Protein AF-A0A351CMR5-F1 (afdb_monomer_lite)

Sequence (126 aa):
MSVKVALSICSAITFLVAVAFMTMPEHITMNEFVAAEGYAVDVGVTMRYLLGGVIFSVSCILFYSRKIDGANNQRSLLLGAGIGFAAVCITIICVTLFRELASSIPPIIATGLCSFACFLARNKVR

Secondary structure (DSSP, 8-state):
--HHHHHHHHHHHHHHHHHHHHHSHHHHHHHH-TT--THHHHHHHHHHHHHHHHHHHHHHHHHHTT--SSTHHHHHHHHHHHHHHHHHHHHHHHHHHHH--S--HHHHHHHHHHHHHHHHHHHH--

pLDDT: mean 90.08, std 8.6, range [56.75, 97.94]

Foldseek 3Di:
DALLVVLLVLLVVLLVQLVCLQPPQLVVLCVVCVPDDDVRSLVSNLVSLLVSLQSNLVSLLSNLCSDPPDLVSLLSNLQSNLVSLVSSLVSLVVSCVPVVDPDPVVSNVVSNVSSVVSVVVSVVRD

Structure (mmCIF, N/CA/C/O backbone):
data_AF-A0A351CMR5-F1
#
_entry.id   AF-A0A351CMR5-F1
#
loop_
_atom_site.group_PDB
_atom_site.id
_atom_site.type_symbol
_atom_site.label_atom_id
_atom_site.label_alt_id
_atom_site.label_comp_id
_atom_site.label_asym_id
_atom_site.label_entity_id
_atom_site.label_seq_id
_atom_site.pdbx_PDB_ins_code
_atom_site.Cartn_x
_atom_site.Cartn_y
_atom_site.Cartn_z
_atom_site.occupancy
_atom_site.B_iso_or_equiv
_atom_site.auth_seq_id
_atom_site.auth_comp_id
_atom_site.auth_asym_id
_atom_site.auth_atom_id
_atom_site.pdbx_PDB_model_num
ATOM 1 N N . MET A 1 1 ? -20.598 19.082 6.566 1.00 69.62 1 MET A N 1
ATOM 2 C CA . MET A 1 1 ? -20.222 17.689 6.226 1.00 69.62 1 MET A CA 1
ATOM 3 C C . MET A 1 1 ? -19.676 17.017 7.481 1.00 69.62 1 MET A C 1
ATOM 5 O O . MET A 1 1 ? -18.835 17.616 8.133 1.00 69.62 1 MET A O 1
ATOM 9 N N . SER A 1 2 ? -20.167 15.834 7.865 1.00 88.94 2 SER A N 1
ATOM 10 C CA . SER A 1 2 ? -19.639 15.109 9.038 1.00 88.94 2 SER A CA 1
ATOM 11 C C . SER A 1 2 ? -18.257 14.514 8.737 1.00 88.94 2 SER A C 1
ATOM 13 O O . SER A 1 2 ? -18.028 14.050 7.617 1.00 88.94 2 SER A O 1
ATOM 15 N N . VAL A 1 3 ? -17.368 14.464 9.737 1.00 85.94 3 VAL A N 1
ATOM 16 C CA . VAL A 1 3 ? -16.025 13.850 9.650 1.00 85.94 3 VAL A CA 1
ATOM 17 C C . VAL A 1 3 ? -16.092 12.431 9.081 1.00 85.94 3 VAL A C 1
ATOM 19 O O . VAL A 1 3 ? -15.310 12.068 8.205 1.00 85.94 3 VAL A O 1
ATOM 22 N N . LYS A 1 4 ? -17.095 11.652 9.500 1.00 88.62 4 LYS A N 1
ATOM 23 C CA . LYS A 1 4 ? -17.338 10.291 9.006 1.00 88.62 4 LYS A CA 1
ATOM 24 C C . LYS A 1 4 ? -17.525 10.242 7.488 1.00 88.62 4 LYS A C 1
ATOM 26 O O . LYS A 1 4 ? -16.991 9.351 6.831 1.00 88.62 4 LYS A O 1
ATOM 31 N N . VAL A 1 5 ? -18.301 11.181 6.944 1.00 91.44 5 VAL A N 1
ATOM 32 C CA . VAL A 1 5 ? -18.597 11.258 5.506 1.00 91.44 5 VAL A CA 1
ATOM 33 C C . VAL A 1 5 ? -17.348 11.689 4.744 1.00 91.44 5 VAL A C 1
ATOM 35 O O . VAL A 1 5 ? -16.979 11.023 3.782 1.00 91.44 5 VAL A O 1
ATOM 38 N N . ALA A 1 6 ? -16.651 12.720 5.230 1.00 93.12 6 ALA A N 1
ATOM 39 C CA . ALA A 1 6 ? -15.410 13.208 4.629 1.00 93.12 6 ALA A CA 1
ATOM 40 C C . ALA A 1 6 ? -14.357 12.093 4.506 1.00 93.12 6 ALA A C 1
ATOM 42 O O . ALA A 1 6 ? -13.879 11.797 3.414 1.00 93.12 6 ALA A O 1
ATOM 43 N N . LEU A 1 7 ? -14.068 11.400 5.612 1.00 92.81 7 LEU A N 1
ATOM 44 C CA . LEU A 1 7 ? -13.099 10.303 5.647 1.00 92.81 7 LEU A CA 1
ATOM 45 C C . LEU A 1 7 ? -13.530 9.102 4.791 1.00 92.81 7 LEU A C 1
ATOM 47 O O . LEU A 1 7 ? -12.680 8.415 4.229 1.00 92.81 7 LEU A O 1
ATOM 51 N N . SER A 1 8 ? -14.837 8.858 4.643 1.00 93.56 8 SER A N 1
ATOM 52 C CA . SER A 1 8 ? -15.348 7.820 3.737 1.00 93.56 8 SER A CA 1
ATOM 53 C C . SER A 1 8 ? -15.101 8.141 2.277 1.00 93.56 8 SER A C 1
ATOM 55 O O . SER A 1 8 ? -14.730 7.245 1.525 1.00 93.56 8 SER A O 1
ATOM 57 N N . ILE A 1 9 ? -15.300 9.397 1.885 1.00 96.06 9 ILE A N 1
ATOM 58 C CA . ILE A 1 9 ? -15.056 9.846 0.516 1.00 96.06 9 ILE A CA 1
ATOM 59 C C . ILE A 1 9 ? -13.555 9.774 0.220 1.00 96.06 9 ILE A C 1
ATOM 61 O O . ILE A 1 9 ? -13.163 9.153 -0.763 1.00 96.06 9 ILE A O 1
ATOM 65 N N . CYS A 1 10 ? -12.706 10.307 1.106 1.00 95.75 10 CYS A N 1
ATOM 66 C CA . CYS A 1 10 ? -11.252 10.248 0.933 1.00 95.75 10 CYS A CA 1
ATOM 67 C C . CYS A 1 10 ? -10.732 8.804 0.860 1.00 95.75 10 CYS A C 1
ATOM 69 O O . CYS A 1 10 ? -9.904 8.485 0.007 1.00 95.75 10 CYS A O 1
ATOM 71 N N . SER A 1 11 ? -11.236 7.912 1.719 1.00 96.31 11 SER A N 1
ATOM 72 C CA . SER A 1 11 ? -10.897 6.486 1.680 1.00 96.31 11 SER A CA 1
ATOM 73 C C . SER A 1 11 ? -11.310 5.831 0.357 1.00 96.31 11 SER A C 1
ATOM 75 O O . SER A 1 11 ? -10.505 5.120 -0.240 1.00 96.31 11 SER A O 1
ATOM 77 N N . ALA A 1 12 ? -12.520 6.106 -0.139 1.00 97.56 12 ALA A N 1
ATOM 78 C CA . ALA A 1 12 ? -12.996 5.551 -1.404 1.00 97.56 12 ALA A CA 1
ATOM 79 C C . ALA A 1 12 ? -12.165 6.044 -2.599 1.00 97.56 12 ALA A C 1
ATOM 81 O O . ALA A 1 12 ? -11.745 5.239 -3.425 1.00 97.56 12 ALA A O 1
ATOM 82 N N . ILE A 1 13 ? -11.869 7.345 -2.668 1.00 97.94 13 ILE A N 1
ATOM 83 C CA . ILE A 1 13 ? -11.054 7.921 -3.748 1.00 97.94 13 ILE A CA 1
ATOM 84 C C . ILE A 1 13 ? -9.643 7.327 -3.728 1.00 97.94 13 ILE A C 1
ATOM 86 O O . ILE A 1 13 ? -9.165 6.851 -4.753 1.00 97.94 13 ILE A O 1
ATOM 90 N N . THR A 1 14 ? -8.986 7.297 -2.565 1.00 97.25 14 THR A N 1
ATOM 91 C CA . THR A 1 14 ? -7.639 6.710 -2.449 1.00 97.25 14 THR A CA 1
ATOM 92 C C . THR A 1 14 ? -7.632 5.219 -2.775 1.00 97.25 14 THR A C 1
ATOM 94 O O . THR A 1 14 ? -6.709 4.753 -3.435 1.00 97.25 14 THR A O 1
ATOM 97 N N . PHE A 1 15 ? -8.675 4.473 -2.401 1.00 97.69 15 PHE A N 1
ATOM 98 C CA . PHE A 1 15 ? -8.814 3.071 -2.793 1.00 97.69 15 PHE A CA 1
ATOM 99 C C . PHE A 1 15 ? -8.842 2.907 -4.317 1.00 97.69 15 PHE A C 1
ATOM 101 O O . PHE A 1 15 ? -8.104 2.086 -4.855 1.00 97.69 15 PHE A O 1
ATOM 108 N N . LEU A 1 16 ? -9.637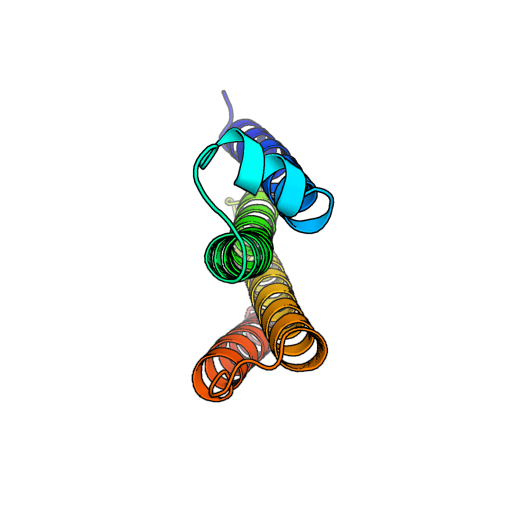 3.718 -5.022 1.00 97.88 16 LEU A N 1
ATOM 109 C CA . LEU A 1 16 ? -9.714 3.676 -6.485 1.00 97.88 16 LEU A CA 1
ATOM 110 C C . LEU A 1 16 ? -8.364 3.992 -7.141 1.00 97.88 16 LEU A C 1
ATOM 112 O O . LEU A 1 16 ? -7.972 3.307 -8.082 1.00 97.88 16 LEU A O 1
ATOM 116 N N . VAL A 1 17 ? -7.628 4.977 -6.618 1.00 97.19 17 VAL A N 1
ATOM 117 C CA . VAL A 1 17 ? -6.278 5.306 -7.109 1.00 97.19 17 VAL A CA 1
ATOM 118 C C . VAL A 1 17 ? -5.311 4.141 -6.886 1.00 97.19 17 VAL A C 1
ATOM 120 O O . VAL A 1 17 ? -4.580 3.772 -7.802 1.00 97.19 17 VAL A O 1
ATOM 123 N N . ALA A 1 18 ? -5.334 3.520 -5.703 1.00 97.38 18 ALA A N 1
ATOM 124 C CA . ALA A 1 18 ? -4.504 2.351 -5.421 1.00 97.38 18 ALA A CA 1
ATOM 125 C C . ALA A 1 18 ? -4.800 1.193 -6.387 1.00 97.38 18 ALA A C 1
ATOM 127 O O . ALA A 1 18 ? -3.874 0.592 -6.929 1.00 97.38 18 ALA A O 1
ATOM 128 N N . VAL A 1 19 ? -6.083 0.918 -6.651 1.00 97.31 19 VAL A N 1
ATOM 129 C CA . VAL A 1 19 ? -6.508 -0.109 -7.614 1.00 97.31 19 VAL A CA 1
ATOM 130 C C . VAL A 1 19 ? -6.026 0.226 -9.025 1.00 97.31 19 VAL A C 1
ATOM 132 O O . VAL A 1 19 ? -5.488 -0.650 -9.699 1.00 97.31 19 VAL A O 1
ATOM 135 N N . ALA A 1 20 ? -6.156 1.477 -9.471 1.00 96.94 20 ALA A N 1
ATOM 136 C CA . ALA A 1 20 ? -5.666 1.898 -10.783 1.00 96.94 20 ALA A CA 1
ATOM 137 C C . ALA A 1 20 ? -4.151 1.667 -10.922 1.00 96.94 20 ALA A C 1
ATOM 139 O O . ALA A 1 20 ? -3.694 1.127 -11.927 1.00 96.94 20 ALA A O 1
ATOM 140 N N . PHE A 1 21 ? -3.378 1.989 -9.882 1.00 96.69 21 PHE A N 1
ATOM 141 C CA . PHE A 1 21 ? -1.927 1.791 -9.868 1.00 96.69 21 PHE A CA 1
ATOM 142 C C . PHE A 1 21 ? -1.523 0.313 -9.857 1.00 96.69 21 PHE A C 1
ATOM 144 O O . PHE A 1 21 ? -0.496 -0.033 -10.430 1.00 96.69 21 PHE A O 1
ATOM 151 N N . MET A 1 22 ? -2.322 -0.563 -9.243 1.00 94.25 22 MET A N 1
ATOM 152 C CA . MET A 1 22 ? -2.059 -2.006 -9.228 1.00 94.25 22 MET A CA 1
ATOM 153 C C . MET A 1 22 ? -2.526 -2.729 -10.498 1.00 94.25 22 MET A C 1
ATOM 155 O O . MET A 1 22 ? -1.973 -3.769 -10.835 1.00 94.25 22 MET A O 1
ATOM 159 N N . THR A 1 23 ? -3.546 -2.219 -11.191 1.00 96.19 23 THR A N 1
ATOM 160 C CA . THR A 1 23 ? -4.160 -2.902 -12.348 1.00 96.19 23 THR A CA 1
ATOM 161 C C . THR A 1 23 ? -3.688 -2.368 -13.693 1.00 96.19 23 THR A C 1
ATOM 163 O O . THR A 1 23 ? -3.620 -3.127 -14.655 1.00 96.19 23 THR A O 1
ATOM 166 N N . MET A 1 24 ? -3.347 -1.079 -13.775 1.00 95.81 24 MET A N 1
ATOM 167 C CA . MET A 1 24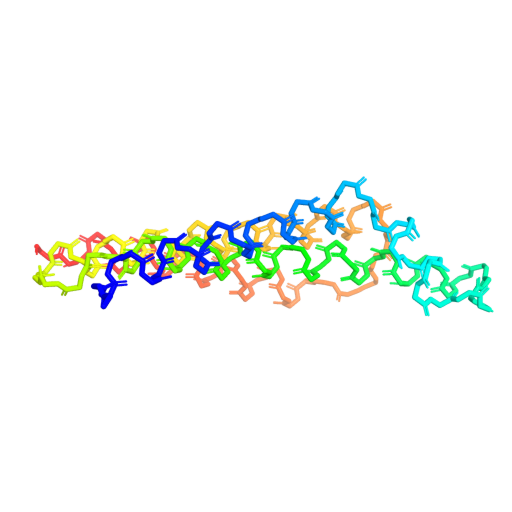 ? -2.938 -0.413 -15.015 1.00 95.81 24 MET A CA 1
ATOM 168 C C . MET A 1 24 ? -1.630 0.394 -14.866 1.00 95.81 24 MET A C 1
ATOM 170 O O . MET A 1 24 ? -1.553 1.524 -15.357 1.00 95.81 24 MET A O 1
ATOM 174 N N . PRO A 1 25 ? -0.572 -0.129 -14.212 1.00 94.94 25 PRO A N 1
ATOM 175 C CA . PRO A 1 25 ? 0.638 0.652 -13.952 1.00 94.94 25 PRO A CA 1
ATOM 176 C C . PRO A 1 25 ? 1.361 1.082 -15.231 1.00 94.94 25 PRO A C 1
ATOM 178 O O . PRO A 1 25 ? 1.851 2.206 -15.302 1.00 94.94 25 PRO A O 1
ATOM 181 N N . GLU A 1 26 ? 1.422 0.227 -16.251 1.00 93.94 26 GLU A N 1
ATOM 182 C CA . GLU A 1 26 ? 2.106 0.531 -17.515 1.00 93.94 26 GLU A CA 1
ATOM 183 C C . GLU A 1 26 ? 1.381 1.619 -18.303 1.00 93.94 26 GLU A C 1
ATOM 185 O O . GLU A 1 26 ? 1.996 2.613 -18.676 1.00 93.94 26 GLU A O 1
ATOM 190 N N . HIS A 1 27 ? 0.057 1.505 -18.444 1.00 94.00 27 HIS A N 1
ATOM 191 C CA . HIS A 1 27 ? -0.753 2.525 -19.109 1.00 94.00 27 HIS A CA 1
ATOM 192 C C . HIS A 1 27 ? -0.594 3.897 -18.439 1.00 94.00 27 HIS A C 1
ATOM 194 O O . HIS A 1 27 ? -0.413 4.906 -19.115 1.00 94.00 27 HIS A O 1
ATOM 200 N N . ILE A 1 28 ? -0.620 3.951 -17.103 1.00 94.06 28 ILE A N 1
ATOM 201 C CA . ILE A 1 28 ? -0.408 5.205 -16.366 1.00 94.06 28 ILE A CA 1
ATOM 202 C C . ILE A 1 28 ? 1.029 5.712 -16.572 1.00 94.06 28 ILE A C 1
ATOM 204 O O . ILE A 1 28 ? 1.230 6.910 -16.750 1.00 94.06 28 ILE A O 1
ATOM 208 N N . THR A 1 29 ? 2.023 4.816 -16.596 1.00 94.12 29 THR A N 1
ATOM 209 C CA . THR A 1 29 ? 3.431 5.171 -16.855 1.00 94.12 29 THR A CA 1
ATOM 210 C C . THR A 1 29 ? 3.614 5.826 -18.207 1.00 94.12 29 THR A C 1
ATOM 212 O O . THR A 1 29 ? 4.179 6.913 -18.270 1.00 94.12 29 THR A O 1
ATOM 215 N N . MET A 1 30 ? 3.102 5.202 -19.262 1.00 93.75 30 MET A N 1
ATOM 216 C CA . MET A 1 30 ? 3.266 5.692 -20.628 1.00 93.75 30 MET A CA 1
ATOM 217 C C . MET A 1 30 ? 2.482 6.979 -20.880 1.00 93.75 30 MET A C 1
ATOM 219 O O . MET A 1 30 ? 2.922 7.823 -21.654 1.00 93.75 30 MET A O 1
ATOM 223 N N . ASN A 1 31 ? 1.345 7.164 -20.207 1.00 94.25 31 ASN A N 1
ATOM 224 C CA . ASN A 1 31 ? 0.543 8.372 -20.368 1.00 94.25 31 ASN A CA 1
ATOM 225 C C . ASN A 1 31 ? 1.145 9.588 -19.636 1.00 94.25 31 ASN A C 1
ATOM 227 O O . ASN A 1 31 ? 0.988 10.715 -20.095 1.00 94.25 31 ASN A O 1
ATOM 231 N N . GLU A 1 32 ? 1.839 9.379 -18.510 1.00 92.94 32 GLU A N 1
ATOM 232 C CA . GLU A 1 32 ? 2.541 10.453 -17.786 1.00 92.94 32 GLU A CA 1
ATOM 233 C C . GLU A 1 32 ? 3.943 10.726 -18.347 1.00 92.94 32 GLU A C 1
ATOM 235 O O . GLU A 1 32 ? 4.369 11.877 -18.427 1.00 92.94 32 GLU A O 1
ATOM 240 N N . PHE A 1 33 ? 4.660 9.678 -18.756 1.00 92.75 33 PHE A N 1
ATOM 241 C CA . PHE A 1 33 ? 6.033 9.750 -19.248 1.00 92.75 33 PHE A CA 1
ATOM 242 C C . PHE A 1 33 ? 6.111 9.241 -20.688 1.00 92.75 33 PHE A C 1
ATOM 244 O O . PHE A 1 33 ? 6.687 8.194 -20.962 1.00 92.75 33 PHE A O 1
ATOM 251 N N . VAL A 1 34 ? 5.550 10.012 -21.621 1.00 90.94 34 VAL A N 1
ATOM 252 C CA . VAL A 1 34 ? 5.404 9.626 -23.041 1.00 90.94 34 VAL A CA 1
ATOM 253 C C . VAL A 1 34 ? 6.742 9.320 -23.733 1.00 90.94 34 VAL A C 1
ATOM 255 O O . VAL A 1 34 ? 6.783 8.540 -24.675 1.00 90.94 34 VAL A O 1
ATOM 258 N N . ALA A 1 35 ? 7.841 9.913 -23.261 1.00 92.38 35 ALA A N 1
ATOM 259 C CA . ALA A 1 35 ? 9.189 9.691 -23.790 1.00 92.38 35 ALA A CA 1
ATOM 260 C C . ALA A 1 35 ? 9.982 8.595 -23.046 1.00 92.38 35 ALA A C 1
ATOM 262 O O . ALA A 1 35 ? 11.170 8.418 -23.312 1.00 92.38 35 ALA A O 1
ATOM 263 N N . ALA A 1 36 ? 9.383 7.915 -22.061 1.00 90.31 36 ALA A N 1
ATOM 264 C CA . ALA A 1 36 ? 10.056 6.834 -21.350 1.00 90.31 36 ALA A CA 1
ATOM 265 C C . ALA A 1 36 ? 10.117 5.580 -22.228 1.00 90.31 36 ALA A C 1
ATOM 267 O O . ALA A 1 36 ? 9.106 5.136 -22.763 1.00 90.31 36 ALA A O 1
ATOM 268 N N . GLU A 1 37 ? 11.301 4.976 -22.321 1.00 91.81 37 GLU A N 1
ATOM 269 C CA . GLU A 1 37 ? 11.528 3.749 -23.083 1.00 91.81 37 GLU A CA 1
ATOM 270 C C . GLU A 1 37 ? 12.385 2.752 -22.292 1.00 91.81 37 GLU A C 1
ATOM 272 O O . GLU A 1 37 ? 13.160 3.121 -21.399 1.00 91.81 37 GLU A O 1
ATOM 277 N N . GLY A 1 38 ? 12.231 1.465 -22.618 1.00 91.25 38 GLY A N 1
ATOM 278 C CA . GLY A 1 38 ? 13.001 0.368 -22.032 1.00 91.25 38 GLY A CA 1
ATOM 279 C C . GLY A 1 38 ? 12.955 0.356 -20.501 1.00 91.25 38 GLY A C 1
ATOM 280 O O . GLY A 1 38 ? 11.889 0.424 -19.890 1.00 91.25 38 GLY A O 1
ATOM 281 N N . TYR A 1 39 ? 14.134 0.318 -19.874 1.00 90.19 39 TYR A N 1
ATOM 282 C CA . TYR A 1 39 ? 14.277 0.208 -18.418 1.00 90.19 39 TYR A CA 1
ATOM 283 C C . TYR A 1 39 ? 13.583 1.339 -17.635 1.00 90.19 39 TYR A C 1
ATOM 285 O O . TYR A 1 39 ? 13.137 1.131 -16.508 1.00 90.19 39 TYR A O 1
ATOM 293 N N . ALA A 1 40 ? 13.442 2.536 -18.218 1.00 90.62 40 ALA A N 1
ATOM 294 C CA . ALA A 1 40 ? 12.747 3.641 -17.557 1.00 90.62 40 ALA A CA 1
ATOM 295 C C . ALA A 1 40 ? 11.254 3.338 -17.340 1.00 90.62 40 ALA A C 1
ATOM 297 O O . ALA A 1 40 ? 10.698 3.677 -16.291 1.00 90.62 40 ALA A O 1
ATOM 298 N N . VAL A 1 41 ? 10.621 2.652 -18.298 1.00 93.12 41 VAL A N 1
ATOM 299 C CA . VAL A 1 41 ? 9.226 2.204 -18.187 1.00 93.12 41 VAL A CA 1
ATOM 300 C C . VAL A 1 41 ? 9.109 1.155 -17.090 1.00 93.12 41 VAL A C 1
ATOM 302 O O . VAL A 1 41 ? 8.240 1.265 -16.226 1.00 93.12 41 VAL A O 1
ATOM 305 N N . ASP A 1 42 ? 10.035 0.196 -17.047 1.00 91.94 42 ASP A N 1
ATOM 306 C CA . ASP A 1 42 ? 10.042 -0.846 -16.021 1.00 91.94 42 ASP A CA 1
ATOM 307 C C . ASP A 1 42 ? 10.181 -0.288 -14.606 1.00 91.94 42 ASP A C 1
ATOM 309 O O . ASP A 1 42 ? 9.493 -0.750 -13.686 1.00 91.94 42 ASP A O 1
ATOM 313 N N . VAL A 1 43 ? 11.030 0.723 -14.417 1.00 91.56 43 VAL A N 1
ATOM 314 C CA . VAL A 1 43 ? 11.148 1.436 -13.140 1.00 91.56 43 VAL A CA 1
ATOM 315 C C . VAL A 1 43 ? 9.845 2.167 -12.816 1.00 91.56 43 VAL A C 1
ATOM 317 O O . VAL A 1 43 ? 9.344 2.054 -11.695 1.00 91.56 43 VAL A O 1
ATOM 320 N N . GLY A 1 44 ? 9.250 2.866 -13.785 1.00 93.00 44 GLY A N 1
ATOM 321 C CA . GLY A 1 44 ? 7.977 3.569 -13.607 1.00 93.00 44 GLY A CA 1
ATOM 322 C C . GLY A 1 44 ? 6.820 2.643 -13.215 1.00 93.00 44 GLY A C 1
ATOM 323 O O . GLY A 1 44 ? 6.040 2.972 -12.316 1.00 93.00 44 GLY A O 1
ATOM 324 N N . VAL A 1 45 ? 6.736 1.464 -13.829 1.00 94.31 45 VAL A N 1
ATOM 325 C CA . VAL A 1 45 ? 5.756 0.419 -13.503 1.00 94.31 45 VAL A CA 1
ATOM 326 C C . VAL A 1 45 ? 5.985 -0.116 -12.091 1.00 94.31 45 VAL A C 1
ATOM 328 O O . VAL A 1 45 ? 5.048 -0.199 -11.296 1.00 94.31 45 VAL A O 1
ATOM 331 N N . THR A 1 46 ? 7.239 -0.415 -11.745 1.00 94.00 46 THR A N 1
ATOM 332 C CA . THR A 1 46 ? 7.630 -0.878 -10.403 1.00 94.00 46 THR A CA 1
ATOM 333 C C . THR A 1 46 ? 7.213 0.123 -9.327 1.00 94.00 46 THR A C 1
ATOM 335 O O . THR A 1 46 ? 6.595 -0.249 -8.328 1.00 94.00 46 THR A O 1
ATOM 338 N N . MET A 1 47 ? 7.506 1.407 -9.546 1.00 93.50 47 MET A N 1
ATOM 339 C CA . MET A 1 47 ? 7.163 2.473 -8.607 1.00 93.50 47 MET A CA 1
ATOM 340 C C . MET A 1 47 ? 5.652 2.614 -8.423 1.00 93.50 47 MET A C 1
ATOM 342 O O . MET A 1 47 ? 5.202 2.852 -7.305 1.00 93.50 47 MET A O 1
ATOM 346 N N . ARG A 1 48 ? 4.849 2.410 -9.474 1.00 95.19 48 ARG A N 1
ATOM 347 C CA . ARG A 1 48 ? 3.382 2.446 -9.370 1.00 95.19 48 ARG A CA 1
ATOM 348 C C . ARG A 1 48 ? 2.826 1.310 -8.529 1.00 95.19 48 ARG A C 1
ATOM 350 O O . ARG A 1 48 ? 1.946 1.572 -7.717 1.00 95.19 48 ARG A O 1
ATOM 357 N N . TYR A 1 49 ? 3.379 0.101 -8.618 1.00 94.81 49 TYR A N 1
ATOM 358 C CA . TYR A 1 49 ? 3.001 -0.973 -7.695 1.00 94.81 49 TYR A CA 1
ATOM 359 C C . TYR A 1 49 ? 3.288 -0.597 -6.236 1.00 94.81 49 TYR A C 1
ATOM 361 O O . TYR A 1 49 ? 2.405 -0.710 -5.384 1.00 94.81 49 TYR A O 1
ATOM 369 N N . LEU A 1 50 ? 4.492 -0.086 -5.951 1.00 94.25 50 LEU A N 1
ATOM 370 C CA . LEU A 1 50 ? 4.880 0.330 -4.598 1.00 94.25 50 LEU A CA 1
ATOM 371 C C . LEU A 1 50 ? 3.986 1.464 -4.072 1.00 94.25 50 LEU A C 1
ATOM 373 O O . LEU A 1 50 ? 3.476 1.385 -2.951 1.00 94.25 50 LEU A O 1
ATOM 377 N N . LEU A 1 51 ? 3.739 2.486 -4.895 1.00 96.06 51 LEU A N 1
ATOM 378 C CA . LEU A 1 51 ? 2.829 3.585 -4.573 1.00 96.06 51 LEU A CA 1
ATOM 379 C C . LEU A 1 51 ? 1.397 3.088 -4.369 1.00 96.06 51 LEU A C 1
ATOM 381 O O . LEU A 1 51 ? 0.744 3.514 -3.422 1.00 96.06 51 LEU A O 1
ATOM 385 N N . GLY A 1 52 ? 0.922 2.153 -5.193 1.00 96.31 52 GLY A N 1
ATOM 386 C CA . GLY A 1 52 ? -0.389 1.528 -5.045 1.00 96.31 52 GLY A CA 1
ATOM 387 C C . GLY A 1 52 ? -0.550 0.875 -3.674 1.00 96.31 52 GLY A C 1
ATOM 388 O O . GLY A 1 52 ? -1.545 1.119 -2.991 1.00 96.31 52 GLY A O 1
ATOM 389 N N . GLY A 1 53 ? 0.458 0.124 -3.218 1.00 94.69 53 GLY A N 1
ATOM 390 C CA . GLY A 1 53 ? 0.472 -0.472 -1.877 1.00 94.69 53 GLY A CA 1
ATOM 391 C C . GLY A 1 53 ? 0.390 0.573 -0.759 1.00 94.69 53 GLY A C 1
ATOM 392 O O . GLY A 1 53 ? -0.407 0.436 0.173 1.00 94.69 53 GLY A O 1
ATOM 393 N N . VAL A 1 54 ? 1.163 1.659 -0.863 1.00 96.00 54 VAL A N 1
ATOM 394 C CA . VAL A 1 54 ? 1.147 2.752 0.125 1.00 96.00 54 VAL A CA 1
ATOM 395 C C . VAL A 1 54 ? -0.197 3.483 0.127 1.00 96.00 54 VAL A C 1
ATOM 397 O O . VAL A 1 54 ? -0.776 3.689 1.194 1.00 96.00 54 VAL A O 1
ATOM 400 N N . ILE A 1 55 ? -0.744 3.826 -1.037 1.00 97.31 55 ILE A N 1
ATOM 401 C CA . ILE A 1 55 ? -2.043 4.506 -1.152 1.00 97.31 55 ILE A CA 1
ATOM 402 C C . ILE A 1 55 ? -3.167 3.609 -0.611 1.00 97.31 55 ILE A C 1
ATOM 404 O O . ILE A 1 55 ? -4.061 4.092 0.088 1.00 97.31 55 ILE A O 1
ATOM 408 N N . PHE A 1 56 ? -3.093 2.295 -0.841 1.00 96.88 56 PHE A N 1
ATOM 409 C CA . PHE A 1 56 ? -4.025 1.337 -0.250 1.00 96.88 56 PHE A CA 1
ATOM 410 C C . PHE A 1 56 ? -3.955 1.341 1.285 1.00 96.88 56 PHE A C 1
ATOM 412 O O . PHE A 1 56 ? -4.993 1.338 1.955 1.00 96.88 56 PHE A O 1
ATOM 419 N N . SER A 1 57 ? -2.751 1.419 1.861 1.00 96.81 57 SER A N 1
ATOM 420 C CA . SER A 1 57 ? -2.588 1.526 3.316 1.00 96.81 57 SER A CA 1
ATOM 421 C C . SER A 1 57 ? -3.248 2.784 3.887 1.00 96.81 57 SER A C 1
ATOM 423 O O . SER A 1 57 ? -3.959 2.708 4.892 1.00 96.81 57 SER A O 1
ATOM 425 N N . VAL A 1 58 ? -3.104 3.921 3.198 1.00 95.88 58 VAL A N 1
ATOM 426 C CA . VAL A 1 58 ? -3.753 5.187 3.564 1.00 95.88 58 VAL A CA 1
ATOM 427 C C . VAL A 1 58 ? -5.271 5.046 3.485 1.00 95.88 58 VAL A C 1
ATOM 429 O O . VAL A 1 58 ? -5.970 5.448 4.416 1.00 95.88 58 VAL A O 1
ATOM 432 N N . SER A 1 59 ? -5.791 4.412 2.431 1.00 96.69 59 SER A N 1
ATOM 433 C CA . SER A 1 59 ? -7.226 4.153 2.294 1.00 96.69 59 SER A CA 1
ATOM 434 C C . SER A 1 59 ? -7.783 3.333 3.461 1.00 96.69 59 SER A C 1
ATOM 436 O O . SER A 1 59 ? -8.830 3.692 4.014 1.00 96.69 59 SER A O 1
ATOM 438 N N . CYS A 1 60 ? -7.064 2.290 3.893 1.00 94.69 60 CYS A N 1
ATOM 439 C CA . CYS A 1 60 ? -7.432 1.490 5.061 1.00 94.69 60 CYS A CA 1
ATOM 440 C C . CYS A 1 60 ? -7.483 2.355 6.325 1.00 94.69 60 CYS A C 1
ATOM 442 O O . CYS A 1 60 ? -8.499 2.381 7.022 1.00 94.69 60 CYS A O 1
ATOM 444 N N . ILE A 1 61 ? -6.422 3.112 6.607 1.00 93.25 61 ILE A N 1
ATOM 445 C CA . ILE A 1 61 ? -6.352 3.978 7.791 1.00 93.25 61 ILE A CA 1
ATOM 446 C C . ILE A 1 61 ? -7.512 4.980 7.794 1.00 93.25 61 ILE A C 1
ATOM 448 O O . ILE A 1 61 ? -8.220 5.087 8.797 1.00 93.25 61 ILE A O 1
ATOM 452 N N . LEU A 1 62 ? -7.772 5.657 6.672 1.00 93.44 62 LEU A N 1
ATOM 453 C CA . LEU A 1 62 ? -8.879 6.608 6.538 1.00 93.44 62 LEU A CA 1
ATOM 454 C C . LEU A 1 62 ? -10.240 5.945 6.783 1.00 93.44 62 LEU A C 1
ATOM 456 O O . LEU A 1 62 ? -11.060 6.491 7.521 1.00 93.44 62 LEU A O 1
ATOM 460 N N . PHE A 1 63 ? -10.476 4.754 6.223 1.00 92.69 63 PHE A N 1
ATOM 461 C CA . PHE A 1 63 ? -11.733 4.019 6.387 1.00 92.69 63 PHE A CA 1
ATOM 462 C C . PHE A 1 63 ? -12.015 3.677 7.849 1.00 92.69 63 PHE A C 1
ATOM 464 O O . PHE A 1 63 ? -13.141 3.840 8.335 1.00 92.69 63 PHE A O 1
ATOM 471 N N . TYR A 1 64 ? -10.995 3.183 8.546 1.00 90.31 64 TYR A N 1
ATOM 472 C CA . TYR A 1 64 ? -11.103 2.775 9.940 1.00 90.31 64 TYR A CA 1
ATOM 473 C C . TYR A 1 64 ? -11.082 3.965 10.908 1.00 90.31 64 TYR A C 1
ATOM 475 O O . TYR A 1 64 ? -11.638 3.860 11.999 1.00 90.31 64 TYR A O 1
ATOM 483 N N . SER A 1 65 ? -10.567 5.119 10.473 1.00 88.50 65 SER A N 1
ATOM 484 C CA . SER A 1 65 ? -10.631 6.395 11.200 1.00 88.50 65 SER A CA 1
ATOM 485 C C . SER A 1 65 ? -12.012 7.058 11.152 1.00 88.50 65 SER A C 1
ATOM 487 O O . SER A 1 65 ? -12.200 8.109 11.739 1.00 88.50 65 SER A O 1
ATOM 489 N N . ARG A 1 66 ? -13.014 6.504 10.456 1.00 84.75 66 ARG A N 1
ATOM 490 C CA . ARG A 1 66 ? -14.338 7.153 10.297 1.00 84.75 66 ARG A CA 1
ATOM 491 C C . ARG A 1 66 ? -15.184 7.218 11.568 1.00 84.75 66 ARG A C 1
ATOM 493 O O . ARG A 1 66 ? -16.193 7.923 11.592 1.00 84.75 66 ARG A O 1
ATOM 500 N N . LYS A 1 67 ? -14.826 6.448 12.590 1.00 73.31 67 LYS A N 1
ATOM 501 C CA . LYS A 1 67 ? -15.451 6.467 13.913 1.00 73.31 67 LYS A CA 1
ATOM 502 C C . LYS A 1 67 ? -14.362 6.978 14.856 1.00 73.31 67 LYS A C 1
ATOM 504 O O . LYS A 1 67 ? -13.417 6.234 15.055 1.00 73.31 67 LYS A O 1
ATOM 509 N N . ILE A 1 68 ? -14.417 8.229 15.331 1.00 66.88 68 ILE A N 1
ATOM 510 C CA . ILE A 1 68 ? -13.393 8.808 16.243 1.00 66.88 68 ILE A CA 1
ATOM 511 C C . ILE A 1 68 ? -13.923 9.006 17.674 1.00 66.88 68 ILE A C 1
ATOM 513 O O . ILE A 1 68 ? -13.145 8.942 18.619 1.00 66.88 68 ILE A O 1
ATOM 517 N N . ASP A 1 69 ? -15.239 9.007 17.895 1.00 62.72 69 ASP A N 1
ATOM 518 C CA . ASP A 1 69 ? -15.839 9.075 19.239 1.00 62.72 69 ASP A CA 1
ATOM 519 C C . ASP A 1 69 ? -15.791 7.742 20.036 1.00 62.72 69 ASP A C 1
ATOM 521 O O . ASP A 1 69 ? -16.604 6.841 19.810 1.00 62.72 69 ASP A O 1
ATOM 525 N N . GLY A 1 70 ? -14.789 7.566 20.917 1.00 59.75 70 GLY A N 1
ATOM 526 C CA . GLY A 1 70 ? -14.705 6.480 21.923 1.00 59.75 70 GLY A CA 1
ATOM 527 C C . GLY A 1 70 ? -13.553 5.457 21.786 1.00 59.75 70 GLY A C 1
ATOM 528 O O . GLY A 1 70 ? -12.974 5.277 20.721 1.00 59.75 70 GLY A O 1
ATOM 529 N N . ALA A 1 71 ? -13.228 4.730 22.869 1.00 56.75 71 ALA A N 1
ATOM 530 C CA . ALA A 1 71 ? -12.110 3.762 22.948 1.00 56.75 71 ALA A CA 1
ATOM 531 C C . ALA A 1 71 ? -12.166 2.615 21.908 1.00 56.75 71 ALA A C 1
ATOM 533 O O . ALA A 1 71 ? -11.130 2.146 21.430 1.00 56.75 71 ALA A O 1
ATOM 534 N N . ASN A 1 72 ? -13.367 2.227 21.455 1.00 61.88 72 ASN A N 1
ATOM 535 C CA . ASN A 1 72 ? -13.557 1.279 20.343 1.00 61.88 72 ASN A CA 1
ATOM 536 C C . ASN A 1 72 ? -12.925 1.747 19.015 1.00 61.88 72 ASN A C 1
ATOM 538 O O . ASN A 1 72 ? -12.685 0.945 18.103 1.00 61.88 72 ASN A O 1
ATOM 542 N N . ASN A 1 73 ? -12.604 3.032 18.906 1.00 71.69 73 ASN A N 1
ATOM 543 C CA . ASN A 1 73 ? -12.021 3.610 17.706 1.00 71.69 73 ASN A CA 1
ATOM 544 C C . ASN A 1 73 ? -10.516 3.432 17.634 1.00 71.69 73 ASN A C 1
ATOM 546 O O . ASN A 1 73 ? -9.995 3.263 16.537 1.00 71.69 73 ASN A O 1
ATOM 550 N N . GLN A 1 74 ? -9.823 3.348 18.773 1.00 79.88 74 GLN A N 1
ATOM 551 C CA . GLN A 1 74 ? -8.399 3.012 18.776 1.00 79.88 74 GLN A CA 1
ATOM 552 C C . GLN A 1 74 ? -8.178 1.587 18.260 1.00 79.88 74 GLN A C 1
ATOM 554 O O . GLN A 1 74 ? -7.306 1.366 17.424 1.00 79.88 74 GLN A O 1
ATOM 559 N N . ARG A 1 75 ? -9.025 0.625 18.663 1.00 86.06 75 ARG A N 1
ATOM 560 C CA . ARG A 1 75 ? -8.986 -0.748 18.122 1.00 86.06 75 ARG A CA 1
ATOM 561 C C . ARG A 1 75 ? -9.264 -0.797 16.622 1.00 86.06 75 ARG A C 1
ATOM 563 O O . ARG A 1 75 ? -8.616 -1.565 15.913 1.00 86.06 75 ARG A O 1
ATOM 570 N N . SER A 1 76 ? -10.230 -0.008 16.152 1.00 87.75 76 SER A N 1
ATOM 571 C CA . SER A 1 76 ? -10.580 0.066 14.729 1.00 87.75 76 SER A CA 1
ATOM 572 C C . SER A 1 76 ? -9.442 0.689 13.919 1.00 87.75 76 SER A C 1
ATOM 574 O O . SER A 1 76 ? -9.029 0.118 12.915 1.00 87.75 76 SER A O 1
ATOM 576 N N . LEU A 1 77 ? -8.872 1.797 14.395 1.00 89.75 77 LEU A N 1
ATOM 577 C CA . LEU A 1 77 ? -7.732 2.466 13.773 1.00 89.75 77 LEU A CA 1
ATOM 578 C C . LEU A 1 77 ? -6.503 1.556 13.692 1.00 89.75 77 LEU A C 1
ATOM 580 O O . LEU A 1 77 ? -5.903 1.434 12.628 1.00 89.75 77 LEU A O 1
ATOM 584 N N . LEU A 1 78 ? -6.159 0.877 14.791 1.00 91.31 78 LEU A N 1
ATOM 585 C CA . LEU A 1 78 ? -5.041 -0.069 14.837 1.00 91.31 78 LEU A CA 1
ATOM 586 C C . LEU A 1 78 ? -5.256 -1.258 13.897 1.00 91.31 78 LEU A C 1
ATOM 588 O O . LEU A 1 78 ? -4.300 -1.721 13.283 1.00 91.31 78 LEU A O 1
ATOM 592 N N . LEU A 1 79 ? -6.500 -1.725 13.735 1.00 92.19 79 LEU A N 1
ATOM 593 C CA . LEU A 1 79 ? -6.832 -2.737 12.732 1.00 92.19 79 LEU A CA 1
ATOM 594 C C . LEU A 1 79 ? -6.5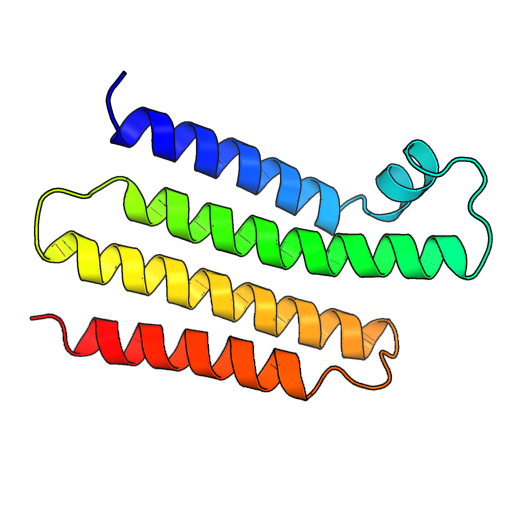76 -2.209 11.313 1.00 92.19 79 LEU A C 1
ATOM 596 O O . LEU A 1 79 ? -5.917 -2.882 10.525 1.00 92.19 79 LEU A O 1
ATOM 600 N N . GLY A 1 80 ? -7.052 -1.001 11.002 1.00 91.38 80 GLY A N 1
ATOM 601 C CA . GLY A 1 80 ? -6.839 -0.376 9.696 1.00 91.38 80 GLY A CA 1
ATOM 602 C C . GLY A 1 80 ? -5.367 -0.151 9.369 1.00 91.38 80 GLY A C 1
ATOM 603 O O . GLY A 1 80 ? -4.933 -0.477 8.267 1.00 91.38 80 GLY A O 1
ATOM 604 N N . ALA A 1 81 ? -4.588 0.335 10.335 1.00 93.12 81 ALA A N 1
ATOM 605 C CA . ALA A 1 81 ? -3.144 0.493 10.198 1.00 93.12 81 ALA A CA 1
ATOM 606 C C . ALA A 1 81 ? -2.436 -0.860 10.024 1.00 93.12 81 ALA A C 1
ATOM 608 O O . ALA A 1 81 ? -1.607 -1.000 9.129 1.00 93.12 81 ALA A O 1
ATOM 609 N N . GLY A 1 82 ? -2.800 -1.877 10.813 1.00 95.00 82 GLY A N 1
ATOM 610 C CA . GLY A 1 82 ? -2.224 -3.221 10.713 1.00 95.00 82 GLY A CA 1
ATOM 611 C C . GLY A 1 82 ? -2.458 -3.872 9.348 1.00 95.00 82 GLY A C 1
ATOM 612 O O . GLY A 1 82 ? -1.511 -4.390 8.755 1.00 95.00 82 GLY A O 1
ATOM 613 N N . ILE A 1 83 ? -3.687 -3.783 8.823 1.00 94.19 83 ILE A N 1
ATOM 614 C CA . ILE A 1 83 ? -4.043 -4.248 7.471 1.00 94.19 83 ILE A CA 1
ATOM 615 C C . ILE A 1 83 ? -3.287 -3.441 6.410 1.00 94.19 83 ILE A C 1
ATOM 617 O O . ILE A 1 83 ? -2.725 -4.024 5.486 1.00 94.19 83 ILE A O 1
ATOM 621 N N . GLY A 1 84 ? -3.230 -2.115 6.556 1.00 94.12 84 GLY A N 1
ATOM 622 C CA . GLY A 1 84 ? -2.523 -1.242 5.623 1.00 94.12 84 GLY A CA 1
ATOM 623 C C . GLY A 1 84 ? -1.033 -1.575 5.520 1.00 94.12 84 GLY A C 1
ATOM 624 O O . GLY A 1 84 ? -0.528 -1.786 4.421 1.00 94.12 84 GLY A O 1
ATOM 625 N N . PHE A 1 85 ? -0.336 -1.696 6.652 1.00 94.81 85 PHE A N 1
ATOM 626 C CA . PHE A 1 85 ? 1.079 -2.078 6.672 1.00 94.81 85 PHE A CA 1
ATOM 627 C C . PHE A 1 85 ? 1.317 -3.509 6.177 1.00 94.81 85 PHE A C 1
ATOM 629 O O . PHE A 1 85 ? 2.307 -3.747 5.486 1.00 94.81 85 PHE A O 1
ATOM 636 N N . ALA A 1 86 ? 0.408 -4.448 6.470 1.00 94.94 86 ALA A N 1
ATOM 637 C CA . ALA A 1 86 ? 0.489 -5.806 5.931 1.00 94.94 86 ALA A CA 1
ATOM 638 C C . ALA A 1 86 ? 0.410 -5.799 4.399 1.00 94.94 86 ALA A C 1
ATOM 640 O O . ALA A 1 86 ? 1.213 -6.452 3.737 1.00 94.94 86 ALA A O 1
ATOM 641 N N . ALA A 1 87 ? -0.511 -5.021 3.831 1.00 94.69 87 ALA A N 1
ATOM 642 C CA . ALA A 1 87 ? -0.659 -4.903 2.388 1.00 94.69 87 ALA A CA 1
ATOM 643 C C . ALA A 1 87 ? 0.573 -4.271 1.723 1.00 94.69 87 ALA A C 1
ATOM 645 O O . ALA A 1 87 ? 1.001 -4.750 0.674 1.00 94.69 87 ALA A O 1
ATOM 646 N N . VAL A 1 88 ? 1.191 -3.258 2.343 1.00 95.31 88 VAL A N 1
ATOM 647 C CA . VAL A 1 88 ? 2.465 -2.691 1.859 1.00 95.31 88 VAL A CA 1
ATOM 648 C C . VAL A 1 88 ? 3.568 -3.748 1.890 1.00 95.31 88 VAL A C 1
ATOM 650 O O . VAL A 1 88 ? 4.268 -3.915 0.896 1.00 95.31 88 VAL A O 1
ATOM 653 N N . CYS A 1 89 ? 3.689 -4.500 2.987 1.00 94.81 89 CYS A N 1
ATOM 654 C CA . CYS A 1 89 ? 4.675 -5.572 3.118 1.00 94.81 89 CYS A CA 1
ATOM 655 C C . CYS A 1 89 ? 4.509 -6.632 2.017 1.00 94.81 89 CYS A C 1
ATOM 657 O O . CYS A 1 89 ? 5.465 -6.940 1.308 1.00 94.81 89 CYS A O 1
ATOM 659 N N . ILE A 1 90 ? 3.279 -7.112 1.802 1.00 94.38 90 ILE A N 1
ATOM 660 C CA . ILE A 1 90 ? 2.952 -8.064 0.729 1.00 94.38 90 ILE A CA 1
ATOM 661 C C . ILE A 1 90 ? 3.283 -7.470 -0.643 1.00 94.38 90 ILE A C 1
ATOM 663 O O . ILE A 1 90 ? 3.901 -8.143 -1.460 1.00 94.38 90 ILE A O 1
ATOM 667 N N . THR A 1 91 ? 2.930 -6.205 -0.885 1.00 93.56 91 THR A N 1
ATOM 668 C CA . THR A 1 91 ? 3.218 -5.525 -2.157 1.00 93.56 91 THR A CA 1
ATOM 669 C C . THR A 1 91 ? 4.720 -5.485 -2.430 1.00 93.56 91 THR A C 1
ATOM 671 O O . THR A 1 91 ? 5.142 -5.818 -3.535 1.00 93.56 91 THR A O 1
ATOM 674 N N . ILE A 1 92 ? 5.533 -5.131 -1.428 1.00 92.62 92 ILE A N 1
ATOM 675 C CA . ILE A 1 92 ? 6.992 -5.114 -1.566 1.00 92.62 92 ILE A CA 1
ATOM 676 C C . ILE A 1 92 ? 7.505 -6.528 -1.844 1.00 92.62 92 ILE A C 1
ATOM 678 O O . ILE A 1 92 ? 8.255 -6.694 -2.794 1.00 92.62 92 ILE A O 1
ATOM 682 N N . ILE A 1 93 ? 7.060 -7.545 -1.095 1.00 92.88 93 ILE A N 1
ATOM 683 C CA . ILE A 1 93 ? 7.452 -8.946 -1.328 1.00 92.88 93 ILE A CA 1
ATOM 684 C C . ILE A 1 93 ? 7.136 -9.368 -2.769 1.00 92.88 93 ILE A C 1
ATOM 686 O O . ILE A 1 93 ? 8.012 -9.889 -3.455 1.00 92.88 93 ILE A O 1
ATOM 690 N N . CYS A 1 94 ? 5.918 -9.115 -3.254 1.00 91.50 94 CYS A N 1
ATOM 691 C CA . CYS A 1 94 ? 5.529 -9.438 -4.626 1.00 91.50 94 CYS A CA 1
ATOM 692 C C . CYS A 1 94 ? 6.423 -8.723 -5.645 1.00 91.50 94 CYS A C 1
ATOM 694 O O . CYS A 1 94 ? 6.953 -9.359 -6.550 1.00 91.50 94 CYS A O 1
ATOM 696 N N . VAL A 1 95 ? 6.635 -7.417 -5.487 1.00 90.75 95 VAL A N 1
ATOM 697 C CA . VAL A 1 95 ? 7.477 -6.638 -6.403 1.00 90.75 95 VAL A CA 1
ATOM 698 C C . VAL A 1 95 ? 8.925 -7.137 -6.388 1.00 90.75 95 VAL A C 1
ATOM 700 O O . VAL A 1 95 ? 9.518 -7.290 -7.450 1.00 90.75 95 VAL A O 1
ATOM 703 N N . THR A 1 96 ? 9.486 -7.460 -5.222 1.00 89.38 96 THR A N 1
ATOM 704 C CA . THR A 1 96 ? 10.838 -8.023 -5.104 1.00 89.38 96 THR A CA 1
ATOM 705 C C . THR A 1 96 ? 10.965 -9.369 -5.809 1.00 89.38 96 THR A C 1
ATOM 707 O O . THR A 1 96 ? 11.956 -9.587 -6.498 1.00 89.38 96 THR A O 1
ATOM 710 N N . LEU A 1 97 ? 9.970 -10.252 -5.671 1.00 87.44 97 LEU A N 1
ATOM 711 C CA . LEU A 1 97 ? 9.989 -11.584 -6.284 1.00 87.44 97 LEU A CA 1
ATOM 712 C C . LEU A 1 97 ? 9.793 -11.544 -7.804 1.00 87.44 97 LEU A C 1
ATOM 714 O O . LEU A 1 97 ? 10.442 -12.300 -8.514 1.00 87.44 97 LEU A O 1
ATOM 718 N N . PHE A 1 98 ? 8.901 -10.685 -8.304 1.00 87.25 98 PHE A N 1
ATOM 719 C CA . PHE A 1 98 ? 8.539 -10.661 -9.726 1.00 87.25 98 PHE A CA 1
ATOM 720 C C . PHE A 1 98 ? 9.341 -9.659 -10.564 1.00 87.25 98 PHE A C 1
ATOM 722 O O . PHE A 1 98 ? 9.316 -9.752 -11.788 1.00 87.25 98 PHE A O 1
ATOM 729 N N . ARG A 1 99 ? 10.008 -8.678 -9.941 1.00 84.50 99 ARG A N 1
ATOM 730 C CA . ARG A 1 99 ? 10.757 -7.612 -10.636 1.00 84.50 99 ARG A CA 1
ATOM 731 C C . ARG A 1 99 ? 12.213 -7.483 -10.167 1.00 84.50 99 ARG A C 1
ATOM 733 O O . ARG A 1 99 ? 12.846 -6.473 -10.444 1.00 84.50 99 ARG A O 1
ATOM 740 N N . GLU A 1 100 ? 12.718 -8.491 -9.450 1.00 77.88 100 GLU A N 1
ATOM 741 C CA . GLU A 1 100 ? 14.132 -8.666 -9.068 1.00 77.88 100 GLU A CA 1
ATOM 742 C C . GLU A 1 100 ? 14.785 -7.451 -8.378 1.00 77.88 100 GLU A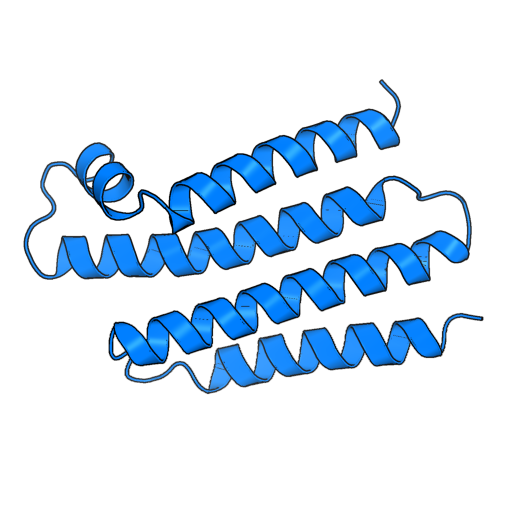 C 1
ATOM 744 O O . GLU A 1 100 ? 15.920 -7.067 -8.666 1.00 77.88 100 GLU A O 1
ATOM 749 N N . LEU A 1 101 ? 14.089 -6.823 -7.422 1.00 76.00 101 LEU A N 1
ATOM 750 C CA . LEU A 1 101 ? 14.681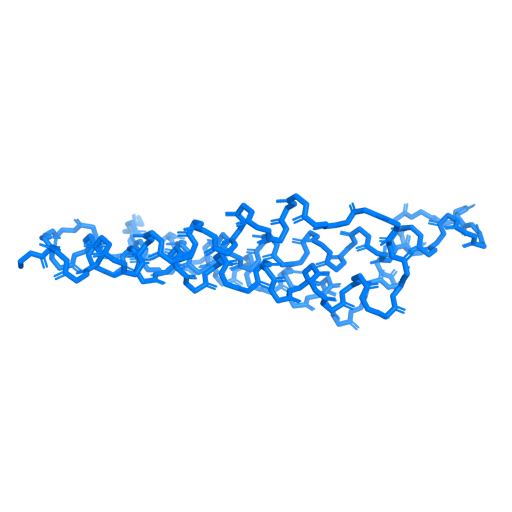 -5.714 -6.663 1.00 76.00 101 LEU A CA 1
ATOM 751 C C . LEU A 1 101 ? 15.854 -6.207 -5.801 1.00 76.00 101 LEU A C 1
ATOM 753 O O . LEU A 1 101 ? 15.677 -7.013 -4.889 1.00 76.00 101 LEU A O 1
ATOM 757 N N . ALA A 1 102 ? 17.037 -5.631 -6.025 1.00 70.19 102 ALA A N 1
ATOM 758 C CA . ALA A 1 102 ? 18.285 -6.044 -5.377 1.00 70.19 102 ALA A CA 1
ATOM 759 C C . ALA A 1 102 ? 18.318 -5.868 -3.842 1.00 70.19 102 ALA A C 1
ATOM 761 O O . ALA A 1 102 ? 19.078 -6.555 -3.164 1.00 70.19 102 ALA A O 1
ATOM 762 N N . SER A 1 103 ? 17.526 -4.953 -3.264 1.00 74.25 103 SER A N 1
ATOM 763 C CA . SER A 1 103 ? 17.483 -4.754 -1.807 1.00 74.25 103 SER A CA 1
ATOM 764 C C . SER A 1 103 ? 16.139 -4.205 -1.332 1.00 74.25 103 SER A C 1
ATOM 766 O O . SER A 1 103 ? 15.911 -2.997 -1.270 1.00 74.25 103 SER A O 1
ATOM 768 N N . SER A 1 104 ? 15.231 -5.111 -0.972 1.00 81.56 104 SER A N 1
ATOM 769 C CA . SER A 1 104 ? 13.939 -4.768 -0.356 1.00 81.56 104 SER A CA 1
ATOM 770 C C . SER A 1 104 ? 13.779 -5.327 1.059 1.00 81.56 104 SER A C 1
ATOM 772 O O . SER A 1 104 ? 12.734 -5.148 1.679 1.00 81.56 104 SER A O 1
ATOM 774 N N . ILE A 1 105 ? 14.820 -5.961 1.610 1.00 84.94 105 ILE A N 1
ATOM 775 C CA . ILE A 1 105 ? 14.784 -6.570 2.947 1.00 84.94 105 ILE A CA 1
ATOM 776 C C . ILE A 1 105 ? 14.469 -5.528 4.040 1.00 84.94 105 ILE A C 1
ATOM 778 O O . ILE A 1 105 ? 13.554 -5.777 4.829 1.00 84.94 105 ILE A O 1
ATOM 782 N N . PRO A 1 106 ? 15.125 -4.345 4.091 1.00 88.81 106 PRO A N 1
ATOM 783 C CA . PRO A 1 106 ? 14.826 -3.357 5.130 1.00 88.81 106 PRO A CA 1
ATOM 784 C C . PRO A 1 106 ? 13.359 -2.879 5.158 1.00 88.81 106 PRO A C 1
ATOM 786 O O . PRO A 1 106 ? 12.755 -2.918 6.234 1.00 88.81 106 PRO A O 1
ATOM 789 N N . PRO A 1 107 ? 12.731 -2.472 4.032 1.00 89.31 107 PRO A N 1
ATOM 790 C CA . PRO A 1 107 ? 11.339 -2.025 4.060 1.00 89.31 107 PRO A CA 1
ATOM 791 C C . PRO A 1 107 ? 10.334 -3.162 4.316 1.00 89.31 107 PRO A C 1
A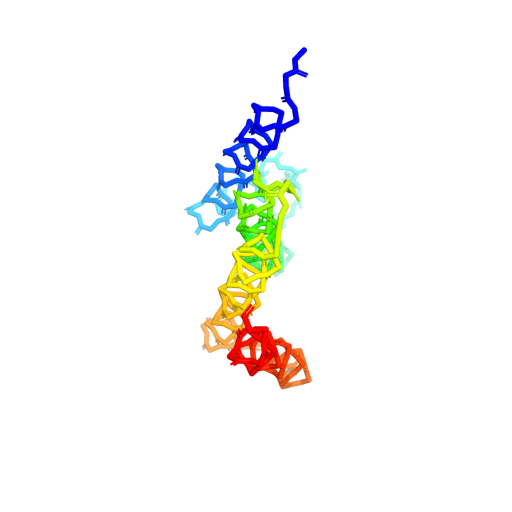TOM 793 O O . PRO A 1 107 ? 9.304 -2.907 4.945 1.00 89.31 107 PRO A O 1
ATOM 796 N N . ILE A 1 108 ? 10.625 -4.412 3.924 1.00 92.06 108 ILE A N 1
ATOM 797 C CA . ILE A 1 108 ? 9.797 -5.584 4.282 1.00 92.06 108 ILE A CA 1
ATOM 798 C C . ILE A 1 108 ? 9.776 -5.776 5.802 1.00 92.06 108 ILE A C 1
ATOM 800 O O . ILE A 1 108 ? 8.705 -5.876 6.401 1.00 92.06 108 ILE A O 1
ATOM 804 N N . ILE A 1 109 ? 10.950 -5.770 6.445 1.00 92.38 109 ILE A N 1
ATOM 805 C CA . ILE A 1 109 ? 11.055 -5.923 7.903 1.00 92.38 109 ILE A CA 1
ATOM 806 C C . ILE A 1 109 ? 10.331 -4.772 8.607 1.00 92.38 109 ILE A C 1
ATOM 808 O O . ILE A 1 109 ? 9.531 -5.016 9.508 1.00 92.38 109 ILE A O 1
ATOM 812 N N . ALA A 1 110 ? 10.558 -3.527 8.180 1.00 92.69 110 ALA A N 1
ATOM 813 C CA . ALA A 1 110 ? 9.933 -2.359 8.796 1.00 92.69 110 ALA A CA 1
ATOM 814 C C . ALA A 1 110 ? 8.397 -2.413 8.717 1.00 92.69 110 ALA A C 1
ATOM 816 O O . ALA A 1 110 ? 7.716 -2.287 9.733 1.00 92.69 110 ALA A O 1
ATOM 817 N N . THR A 1 111 ? 7.842 -2.657 7.527 1.00 93.81 111 THR A N 1
ATOM 818 C CA . THR A 1 111 ? 6.383 -2.701 7.318 1.00 93.81 111 THR A CA 1
ATOM 819 C C . THR A 1 111 ? 5.741 -3.907 8.007 1.00 93.81 111 THR A C 1
ATOM 821 O O . THR A 1 111 ? 4.677 -3.771 8.615 1.00 93.81 111 THR A O 1
ATOM 824 N N . GLY A 1 112 ? 6.416 -5.061 8.017 1.00 92.69 112 GLY A N 1
ATOM 825 C CA . GLY A 1 112 ? 6.004 -6.237 8.783 1.00 92.69 112 GLY A CA 1
ATOM 826 C C . GLY A 1 112 ? 5.969 -5.984 10.294 1.00 92.69 112 GLY A C 1
ATOM 827 O O . GLY A 1 112 ? 4.970 -6.292 10.946 1.00 92.69 112 GLY A O 1
ATOM 828 N N . LEU A 1 113 ? 7.011 -5.356 10.853 1.00 95.12 113 LEU A N 1
ATOM 829 C CA . LEU A 1 113 ? 7.068 -4.997 12.274 1.00 95.12 113 LEU A CA 1
ATOM 830 C C . LEU A 1 113 ? 5.994 -3.973 12.650 1.00 95.12 113 LEU A C 1
ATOM 832 O O . LEU A 1 113 ? 5.350 -4.134 13.686 1.00 95.12 113 LEU A O 1
ATOM 836 N N . CYS A 1 114 ? 5.751 -2.961 11.812 1.00 94.19 114 CYS A N 1
ATOM 837 C CA . CYS A 1 114 ? 4.661 -2.007 12.020 1.00 94.19 114 CYS A CA 1
ATOM 838 C C . CYS A 1 114 ? 3.299 -2.712 12.050 1.00 94.19 114 CYS A C 1
ATOM 840 O O . CYS A 1 114 ? 2.513 -2.483 12.970 1.00 94.19 114 CYS A O 1
ATOM 842 N N . SER A 1 115 ? 3.040 -3.613 11.097 1.00 94.81 115 SER A N 1
ATOM 843 C CA . SER A 1 115 ? 1.807 -4.404 11.067 1.00 94.81 115 SER A CA 1
ATOM 844 C C . SER A 1 115 ? 1.639 -5.233 12.346 1.00 94.81 115 SER A C 1
ATOM 846 O O . SER A 1 115 ? 0.608 -5.146 13.019 1.00 94.81 115 SER A O 1
ATOM 848 N N . PHE A 1 116 ? 2.684 -5.960 12.748 1.00 94.69 116 PHE A N 1
ATOM 849 C CA . PHE A 1 116 ? 2.685 -6.770 13.965 1.00 94.69 116 PHE A CA 1
ATOM 850 C C . PHE A 1 116 ? 2.464 -5.929 15.233 1.00 94.69 116 PHE A C 1
ATOM 852 O O . PHE A 1 116 ? 1.626 -6.272 16.071 1.00 94.69 116 PHE A O 1
ATOM 859 N N . ALA A 1 117 ? 3.146 -4.788 15.354 1.00 94.62 117 ALA A N 1
ATOM 860 C CA . ALA A 1 117 ? 2.983 -3.861 16.469 1.00 94.62 117 ALA A CA 1
ATOM 861 C C . ALA A 1 117 ? 1.547 -3.317 16.561 1.00 94.62 117 ALA A C 1
ATOM 863 O O . ALA A 1 117 ? 0.990 -3.256 17.660 1.00 94.62 117 ALA A O 1
ATOM 864 N N . CYS A 1 118 ? 0.914 -2.988 15.429 1.00 92.50 118 CYS A N 1
ATOM 865 C CA . CYS A 1 118 ? -0.486 -2.563 15.391 1.00 92.50 118 CYS A CA 1
ATOM 866 C C . CYS A 1 118 ? -1.434 -3.652 15.920 1.00 92.50 118 CYS A C 1
ATOM 868 O O . CYS A 1 118 ? -2.321 -3.352 16.725 1.00 92.50 118 CYS A O 1
ATOM 870 N N . PHE A 1 119 ? -1.232 -4.916 15.534 1.00 92.00 119 PHE A N 1
ATOM 871 C CA . PHE A 1 119 ? -2.040 -6.033 16.037 1.00 92.00 119 PHE A CA 1
ATOM 872 C C . PHE A 1 119 ? -1.834 -6.285 17.536 1.00 92.00 119 PHE A C 1
ATOM 874 O O . PHE A 1 119 ? -2.812 -6.474 18.265 1.00 92.00 119 PHE A O 1
ATOM 881 N N . LEU A 1 120 ? -0.593 -6.222 18.026 1.00 92.00 120 LEU A N 1
ATOM 882 C CA . LEU A 1 120 ? -0.310 -6.351 19.458 1.00 92.00 120 LEU A CA 1
ATOM 883 C C . LEU A 1 120 ? -0.935 -5.216 20.273 1.00 92.00 120 LEU A C 1
ATOM 885 O O . LEU A 1 120 ? -1.552 -5.467 21.309 1.00 92.00 120 LEU A O 1
ATOM 889 N N . ALA A 1 121 ? -0.798 -3.973 19.810 1.00 90.50 121 ALA A N 1
ATOM 890 C CA . ALA A 1 121 ? -1.398 -2.817 20.462 1.00 90.50 121 ALA A CA 1
ATOM 891 C C . ALA A 1 121 ? -2.926 -2.944 20.506 1.00 90.50 121 ALA A C 1
ATOM 893 O O . ALA A 1 121 ? -3.530 -2.706 21.551 1.00 90.50 121 ALA A O 1
ATOM 894 N N . ARG A 1 122 ? -3.552 -3.407 19.415 1.00 87.44 122 ARG A N 1
ATOM 895 C CA . ARG A 1 122 ? -5.004 -3.624 19.342 1.00 87.44 122 ARG A CA 1
ATOM 896 C C . ARG A 1 122 ? -5.500 -4.588 20.419 1.00 87.44 122 ARG A C 1
ATOM 898 O O . ARG A 1 122 ? -6.538 -4.322 21.019 1.00 87.44 122 ARG A O 1
ATOM 905 N N . ASN A 1 123 ? -4.762 -5.668 20.678 1.00 85.62 123 ASN A N 1
ATOM 906 C CA . ASN A 1 123 ? -5.119 -6.656 21.700 1.00 85.62 123 ASN A CA 1
ATOM 907 C C . ASN A 1 123 ? -4.979 -6.113 23.134 1.00 85.62 123 ASN A C 1
ATOM 909 O O . ASN A 1 123 ? -5.602 -6.647 24.047 1.00 85.62 123 ASN A O 1
ATOM 913 N N . LYS A 1 124 ? -4.178 -5.057 23.340 1.00 86.56 124 LYS A N 1
ATOM 914 C CA . LYS A 1 124 ? -3.966 -4.417 24.650 1.00 86.56 124 LYS A CA 1
ATOM 915 C C . LYS A 1 124 ? -4.970 -3.310 24.972 1.00 86.56 124 LYS A C 1
ATOM 917 O O . LYS A 1 124 ? -5.187 -3.034 26.149 1.00 86.56 124 LYS A O 1
ATOM 922 N N . VAL A 1 125 ? -5.567 -2.668 23.966 1.00 82.38 125 VAL A N 1
ATOM 923 C CA . VAL A 1 125 ? -6.660 -1.706 24.188 1.00 82.38 125 VAL A CA 1
ATOM 924 C C . VAL A 1 125 ? -7.812 -2.479 24.828 1.00 82.38 125 VAL A C 1
ATOM 926 O O . VAL A 1 125 ? -8.266 -3.440 24.211 1.00 82.38 125 VAL A O 1
ATOM 929 N N . ARG A 1 126 ? -8.230 -2.122 26.051 1.00 59.84 126 ARG A N 1
ATOM 930 C CA . ARG A 1 126 ? -9.348 -2.752 26.783 1.00 59.84 126 ARG A CA 1
ATOM 931 C C . ARG A 1 126 ? -10.697 -2.334 26.214 1.00 59.84 126 ARG A C 1
ATOM 933 O O . ARG A 1 126 ? -10.865 -1.131 25.935 1.00 59.84 126 ARG A O 1
#

Radius of gyration: 16.63 Å; chains: 1; bounding box: 38×29×51 Å